Protein AF-A0A1G2HMK7-F1 (afdb_monomer_lite)

Structure (mmCIF, N/CA/C/O backbone):
data_AF-A0A1G2HMK7-F1
#
_entry.id   AF-A0A1G2HMK7-F1
#
loop_
_atom_site.group_PDB
_atom_site.id
_atom_site.type_symbol
_atom_site.label_atom_id
_atom_site.label_alt_id
_atom_site.label_comp_id
_atom_site.label_asym_id
_atom_site.label_entity_id
_atom_site.label_seq_id
_atom_site.pdbx_PDB_ins_code
_atom_site.Cartn_x
_atom_site.Cartn_y
_atom_site.Cartn_z
_atom_site.occupancy
_atom_site.B_iso_or_equiv
_atom_site.auth_seq_id
_atom_site.auth_comp_id
_atom_site.auth_asym_id
_atom_site.auth_atom_id
_atom_site.pdbx_PDB_model_num
ATOM 1 N N . MET A 1 1 ? 2.247 -5.125 24.959 1.00 50.03 1 MET A N 1
ATOM 2 C CA . MET A 1 1 ? 2.336 -4.312 23.725 1.00 50.03 1 MET A CA 1
ATOM 3 C C . MET A 1 1 ? 0.938 -3.887 23.324 1.00 50.03 1 MET A C 1
ATOM 5 O O . MET A 1 1 ? 0.077 -4.741 23.158 1.00 50.03 1 MET A O 1
ATOM 9 N N . ASN A 1 2 ? 0.681 -2.585 23.257 1.00 68.00 2 ASN A N 1
ATOM 10 C CA . ASN A 1 2 ? -0.649 -2.076 22.944 1.00 68.00 2 ASN A CA 1
ATOM 11 C C . ASN A 1 2 ? -0.881 -2.194 21.426 1.00 68.00 2 ASN A C 1
ATOM 13 O O . ASN A 1 2 ? -0.008 -1.793 20.656 1.00 68.00 2 ASN A O 1
ATOM 17 N N . LYS A 1 3 ? -2.023 -2.736 20.971 1.00 65.00 3 LYS A N 1
ATOM 18 C CA . LYS A 1 3 ? -2.271 -3.023 19.535 1.00 65.00 3 LYS A CA 1
ATOM 19 C C . LYS A 1 3 ? -2.040 -1.792 18.648 1.00 65.00 3 LYS A C 1
ATOM 21 O O . LYS A 1 3 ? -1.518 -1.903 17.550 1.00 65.00 3 LYS A O 1
ATOM 26 N N . LYS A 1 4 ? -2.373 -0.608 19.166 1.00 68.88 4 LYS A N 1
ATOM 27 C CA . LYS A 1 4 ? -2.195 0.680 18.482 1.00 68.88 4 LYS A CA 1
ATOM 28 C C . LYS A 1 4 ? -0.724 1.004 18.217 1.00 68.88 4 LYS A C 1
ATOM 30 O O . LYS A 1 4 ? -0.414 1.527 17.159 1.00 68.88 4 LYS A O 1
ATOM 35 N N . THR A 1 5 ? 0.167 0.659 19.145 1.00 74.44 5 THR A N 1
ATOM 36 C CA . THR A 1 5 ? 1.604 0.915 19.020 1.00 74.44 5 THR A CA 1
ATOM 37 C C . THR A 1 5 ? 2.211 0.054 17.918 1.00 74.44 5 THR A C 1
ATOM 39 O O . THR A 1 5 ? 2.937 0.587 17.098 1.00 74.44 5 THR A O 1
ATOM 42 N N . LEU A 1 6 ? 1.829 -1.226 17.815 1.00 68.38 6 LEU A N 1
ATOM 43 C CA . LEU A 1 6 ? 2.299 -2.121 16.747 1.00 68.38 6 LEU A CA 1
ATOM 44 C C . LEU A 1 6 ? 1.937 -1.595 15.344 1.00 68.38 6 LEU A C 1
ATOM 46 O O . LEU A 1 6 ? 2.790 -1.550 14.463 1.00 68.38 6 LEU A O 1
ATOM 50 N N . PHE A 1 7 ? 0.685 -1.166 15.148 1.00 67.12 7 PHE A N 1
ATOM 51 C CA . PHE A 1 7 ? 0.226 -0.616 13.865 1.00 67.12 7 PHE A CA 1
ATOM 52 C C . PHE A 1 7 ? 0.949 0.683 13.491 1.00 67.12 7 PHE A C 1
ATOM 54 O O . PHE A 1 7 ? 1.301 0.881 12.332 1.00 67.12 7 PHE A O 1
ATOM 61 N N . LEU A 1 8 ? 1.200 1.552 14.471 1.00 67.69 8 LEU A N 1
ATOM 62 C 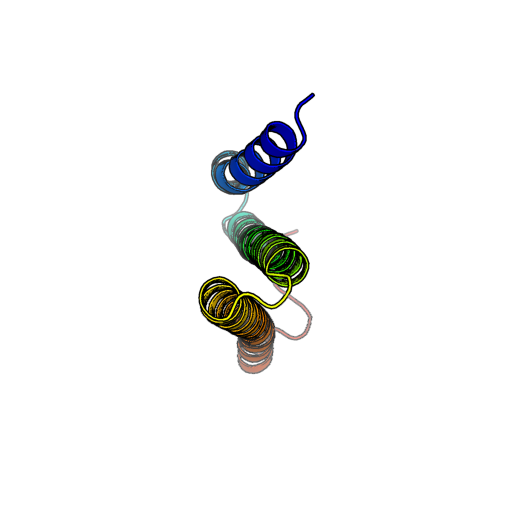CA . LEU A 1 8 ? 1.901 2.816 14.255 1.00 67.69 8 LEU A CA 1
ATOM 63 C C . LEU A 1 8 ? 3.381 2.583 13.920 1.00 67.69 8 LEU A C 1
ATOM 65 O O . LEU A 1 8 ? 3.911 3.239 13.029 1.00 67.69 8 LEU A O 1
ATOM 69 N N . THR A 1 9 ? 4.031 1.610 14.567 1.00 70.31 9 THR A N 1
ATOM 70 C CA . THR A 1 9 ? 5.418 1.235 14.255 1.00 70.31 9 THR A CA 1
ATOM 71 C C . THR A 1 9 ? 5.547 0.604 12.865 1.00 70.31 9 THR A C 1
ATOM 73 O O . THR A 1 9 ? 6.509 0.907 12.169 1.00 70.31 9 THR A O 1
ATOM 76 N N . LEU A 1 10 ? 4.577 -0.209 12.425 1.00 71.88 10 LEU A N 1
ATOM 77 C CA . LEU A 1 10 ? 4.540 -0.757 11.059 1.00 71.88 10 LEU A CA 1
ATOM 78 C C . LEU A 1 10 ? 4.373 0.338 9.998 1.00 71.88 10 LEU A C 1
ATOM 80 O O . LEU A 1 10 ? 5.112 0.355 9.023 1.00 71.88 10 LEU A O 1
ATOM 84 N N . PHE A 1 11 ? 3.460 1.286 10.212 1.00 73.88 11 PHE A N 1
ATOM 85 C CA . PHE A 1 11 ? 3.242 2.389 9.271 1.00 73.88 11 PHE A CA 1
ATOM 86 C C . PHE A 1 11 ? 4.450 3.325 9.166 1.00 73.88 11 PHE A C 1
ATOM 88 O O . PHE A 1 11 ? 4.831 3.756 8.080 1.00 73.88 11 PHE A O 1
ATOM 95 N N . ILE A 1 12 ? 5.079 3.617 10.307 1.00 70.81 12 ILE A N 1
ATOM 96 C CA . ILE A 1 12 ? 6.324 4.384 10.350 1.00 70.81 12 ILE A CA 1
ATOM 97 C C . ILE A 1 12 ? 7.441 3.612 9.635 1.00 70.81 12 ILE A C 1
ATOM 99 O O . ILE A 1 12 ? 8.179 4.216 8.866 1.00 70.81 12 ILE A O 1
ATOM 103 N N . ALA A 1 13 ? 7.548 2.292 9.821 1.00 70.00 13 ALA A N 1
ATOM 104 C CA . ALA A 1 13 ? 8.527 1.479 9.105 1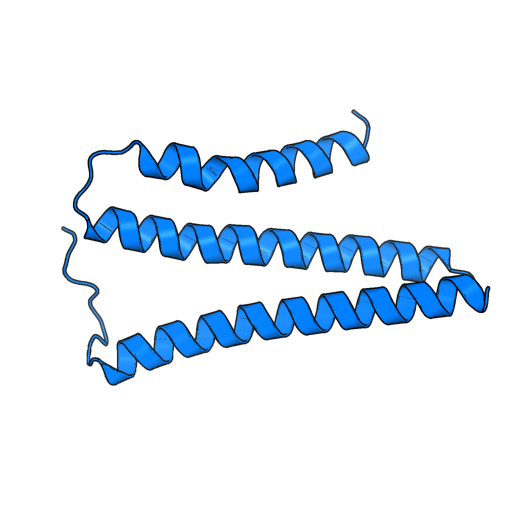.00 70.00 13 ALA A CA 1
ATOM 105 C C . ALA A 1 13 ? 8.325 1.550 7.580 1.00 70.00 13 ALA A C 1
ATOM 107 O O . ALA A 1 13 ? 9.287 1.857 6.879 1.00 70.00 13 ALA A O 1
ATOM 108 N N . ASP A 1 14 ? 7.093 1.377 7.083 1.00 71.06 14 ASP A N 1
ATOM 109 C CA . ASP A 1 14 ? 6.733 1.532 5.661 1.00 71.06 14 ASP A CA 1
ATOM 110 C C . ASP A 1 14 ? 7.180 2.889 5.083 1.00 71.06 14 ASP A C 1
ATOM 112 O O . ASP A 1 14 ? 7.709 2.958 3.974 1.00 71.06 14 ASP A O 1
ATOM 116 N N . LEU A 1 15 ? 7.037 3.970 5.856 1.00 72.25 15 LEU A N 1
ATOM 117 C CA . LEU A 1 15 ? 7.414 5.318 5.424 1.00 72.25 15 LEU A CA 1
ATOM 118 C C . LEU A 1 15 ? 8.938 5.545 5.383 1.00 72.25 15 LEU A C 1
ATOM 120 O O . LEU A 1 15 ? 9.414 6.377 4.611 1.00 72.25 15 LEU A O 1
ATOM 124 N N . ILE A 1 16 ? 9.712 4.811 6.191 1.00 67.88 16 ILE A N 1
ATOM 125 C CA . ILE A 1 16 ? 11.179 4.941 6.270 1.00 67.88 16 ILE A CA 1
ATOM 126 C C . ILE A 1 16 ? 11.892 3.988 5.286 1.00 67.88 16 ILE A C 1
ATOM 128 O O . ILE A 1 16 ? 13.012 4.275 4.855 1.00 67.88 16 ILE A O 1
ATOM 132 N N . LEU A 1 17 ? 11.247 2.892 4.858 1.00 68.12 17 LEU A N 1
ATOM 133 C CA . LEU A 1 17 ? 11.775 1.959 3.847 1.00 68.12 17 LEU A CA 1
ATOM 134 C C . LEU A 1 17 ? 12.320 2.617 2.555 1.00 68.12 17 LEU A C 1
ATOM 136 O O . LEU A 1 17 ? 13.397 2.213 2.103 1.00 68.12 17 LEU A O 1
ATOM 140 N N . PRO A 1 18 ? 11.677 3.635 1.947 1.00 62.88 18 PRO A N 1
ATOM 141 C CA . PRO A 1 18 ? 12.227 4.282 0.753 1.00 62.88 18 PRO A CA 1
ATOM 142 C C . PRO A 1 18 ? 13.511 5.071 1.018 1.00 62.88 18 PRO A C 1
ATOM 144 O O . PRO A 1 18 ? 14.371 5.168 0.138 1.00 62.88 18 PRO A O 1
ATOM 147 N N . ILE A 1 19 ? 13.688 5.574 2.239 1.00 64.88 19 ILE A N 1
ATOM 148 C CA . ILE A 1 19 ? 14.870 6.343 2.634 1.00 64.88 19 ILE A CA 1
ATOM 149 C C . ILE A 1 19 ? 16.095 5.417 2.706 1.00 64.88 19 ILE A C 1
ATOM 151 O O . ILE A 1 19 ? 17.166 5.776 2.225 1.00 64.88 19 ILE A O 1
ATOM 155 N N . VAL A 1 20 ? 15.935 4.190 3.221 1.00 60.59 20 VAL A N 1
ATOM 156 C CA . VAL A 1 20 ? 17.038 3.208 3.308 1.00 60.59 20 VAL A CA 1
ATOM 157 C C . VAL A 1 20 ? 17.345 2.520 1.975 1.00 60.59 20 VAL A C 1
ATOM 159 O O . VAL A 1 20 ? 18.490 2.147 1.728 1.00 60.59 20 VAL A O 1
ATOM 162 N N . ALA A 1 21 ? 16.359 2.379 1.084 1.00 59.47 21 ALA A N 1
ATOM 163 C CA . ALA A 1 21 ? 16.591 1.857 -0.263 1.00 59.47 21 ALA A CA 1
ATOM 164 C C . ALA A 1 21 ? 17.383 2.838 -1.143 1.00 59.47 21 ALA A C 1
ATOM 166 O O . ALA A 1 21 ? 18.156 2.407 -1.995 1.00 59.47 21 ALA A O 1
ATOM 167 N N . SER A 1 22 ? 17.243 4.142 -0.889 1.00 59.69 22 SER A N 1
ATOM 168 C CA . SER A 1 22 ? 17.950 5.209 -1.611 1.00 59.69 22 SER A CA 1
ATOM 169 C C . SER A 1 22 ? 19.441 5.322 -1.247 1.00 59.69 22 SER A C 1
ATOM 171 O O . SER A 1 22 ? 20.168 6.069 -1.892 1.00 59.69 22 SER A O 1
ATOM 173 N N . ALA A 1 23 ? 19.918 4.583 -0.236 1.00 56.72 23 ALA A N 1
ATOM 174 C CA . ALA A 1 23 ? 21.312 4.615 0.216 1.00 56.72 23 ALA A CA 1
ATOM 175 C C . ALA A 1 23 ? 22.218 3.561 -0.455 1.00 56.72 23 ALA A C 1
ATOM 177 O O . ALA A 1 23 ? 23.426 3.544 -0.214 1.00 56.72 23 ALA A O 1
ATOM 178 N N . LYS A 1 24 ? 21.666 2.666 -1.287 1.00 56.44 24 LYS A N 1
ATOM 179 C CA . LYS A 1 24 ? 22.465 1.684 -2.029 1.00 56.44 24 LYS A CA 1
ATOM 180 C C . LYS A 1 24 ? 22.943 2.289 -3.346 1.00 56.44 24 LYS A C 1
ATOM 182 O O . LYS A 1 24 ? 22.131 2.607 -4.207 1.00 56.44 24 LYS A O 1
ATOM 187 N N . GLY A 1 25 ? 24.261 2.418 -3.501 1.00 56.69 25 GLY A N 1
ATOM 188 C CA . GLY A 1 25 ? 24.923 2.793 -4.755 1.00 56.69 25 GLY A CA 1
ATOM 189 C C . GLY A 1 25 ? 24.793 1.703 -5.821 1.00 56.69 25 GLY A C 1
ATOM 190 O O . GLY A 1 25 ? 25.776 1.063 -6.175 1.00 56.69 25 GLY A O 1
ATOM 191 N N . GLU A 1 26 ? 23.573 1.460 -6.292 1.00 58.75 26 GLU A N 1
ATOM 192 C CA . GLU A 1 26 ? 23.265 0.556 -7.398 1.00 58.75 26 GLU A CA 1
ATOM 193 C C . GLU A 1 26 ? 22.925 1.358 -8.662 1.00 58.75 26 GLU A C 1
ATOM 195 O O . GLU A 1 26 ? 22.534 2.526 -8.600 1.00 58.75 26 GLU A O 1
ATOM 200 N N . SER A 1 27 ? 23.084 0.719 -9.824 1.00 60.69 2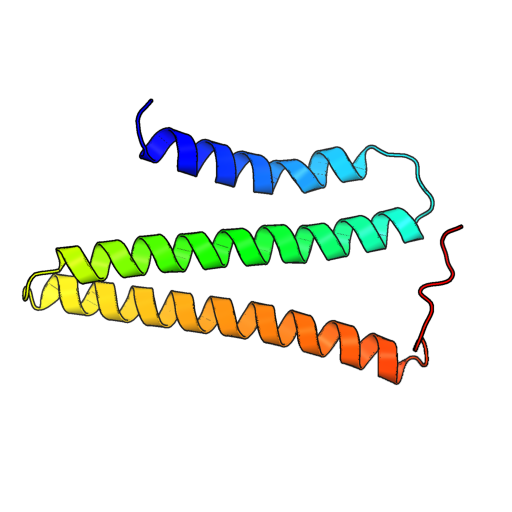7 SER A N 1
ATOM 201 C CA . SER A 1 27 ? 22.690 1.238 -11.136 1.00 60.69 27 SER A CA 1
ATOM 202 C C . SER A 1 27 ? 21.300 1.886 -11.067 1.00 60.69 27 SER A C 1
ATOM 204 O O . SER A 1 27 ? 20.389 1.315 -10.463 1.00 60.69 27 SER A O 1
ATOM 206 N N . PHE A 1 28 ? 21.111 3.037 -11.730 1.00 59.38 28 PHE A N 1
ATOM 207 C CA . PHE A 1 28 ? 19.865 3.836 -11.751 1.00 59.38 28 PHE A CA 1
ATOM 208 C C . PHE A 1 28 ? 18.589 2.993 -11.952 1.00 59.38 28 PHE A C 1
ATOM 210 O O . PHE A 1 28 ? 17.508 3.291 -11.455 1.00 59.38 28 PHE A O 1
ATOM 217 N N . CYS A 1 29 ? 18.734 1.871 -12.638 1.00 62.53 29 CYS A N 1
ATOM 218 C CA . CYS A 1 29 ? 17.671 0.953 -12.993 1.00 62.53 29 CYS A CA 1
ATOM 219 C C . CYS A 1 29 ? 17.232 0.038 -11.841 1.00 62.53 29 CYS A C 1
ATOM 221 O O . CYS A 1 29 ? 16.035 -0.231 -11.704 1.00 62.53 29 CYS A O 1
ATOM 223 N N . VAL A 1 30 ? 18.153 -0.398 -10.970 1.00 69.69 30 VAL A N 1
ATOM 224 C CA . VAL A 1 30 ? 17.766 -1.119 -9.746 1.00 69.69 30 VAL A CA 1
ATOM 225 C C . VAL A 1 30 ? 17.106 -0.147 -8.776 1.00 69.69 30 VAL A C 1
ATOM 227 O O . VAL A 1 30 ? 16.095 -0.495 -8.163 1.00 69.69 30 VAL A O 1
ATOM 230 N N . ALA A 1 31 ? 17.591 1.098 -8.723 1.00 67.00 31 ALA A N 1
ATOM 231 C CA . ALA A 1 31 ? 16.959 2.158 -7.946 1.00 67.00 31 ALA A CA 1
ATOM 232 C C . ALA A 1 31 ? 15.500 2.388 -8.383 1.00 67.00 31 ALA A C 1
ATOM 234 O O . ALA A 1 31 ? 14.615 2.420 -7.530 1.00 67.00 31 ALA A O 1
ATOM 235 N N . ILE A 1 32 ? 15.210 2.427 -9.692 1.00 70.44 32 ILE A N 1
ATOM 236 C CA . ILE A 1 32 ? 13.831 2.559 -10.200 1.00 70.44 32 ILE A CA 1
ATOM 237 C C . ILE A 1 32 ? 12.971 1.332 -9.867 1.00 70.44 32 ILE A C 1
ATOM 239 O O . ILE A 1 32 ? 11.835 1.498 -9.420 1.00 70.44 32 ILE A O 1
ATOM 243 N N . LYS A 1 33 ? 13.474 0.098 -10.034 1.00 71.69 33 LYS A N 1
ATOM 244 C CA . LYS A 1 33 ? 12.697 -1.108 -9.676 1.00 71.69 33 LYS A CA 1
ATOM 245 C C . LYS A 1 33 ? 12.375 -1.163 -8.186 1.00 71.69 33 LYS A C 1
ATOM 247 O O . LYS A 1 33 ? 11.256 -1.508 -7.807 1.00 71.69 33 LYS A O 1
ATOM 252 N N . ARG A 1 34 ? 13.346 -0.810 -7.341 1.00 70.06 34 ARG A N 1
ATOM 253 C CA . ARG A 1 34 ? 13.154 -0.720 -5.891 1.00 70.06 34 ARG A CA 1
ATOM 254 C C . ARG A 1 34 ? 12.147 0.366 -5.555 1.00 70.06 34 ARG A C 1
ATOM 256 O O . ARG A 1 34 ? 11.214 0.087 -4.814 1.00 70.06 34 ARG A O 1
ATOM 263 N N . LEU A 1 35 ? 12.278 1.548 -6.149 1.00 73.25 35 LEU A N 1
ATOM 264 C CA . LEU A 1 35 ? 11.346 2.653 -5.948 1.00 73.25 35 LEU A CA 1
ATOM 265 C C . LEU A 1 35 ? 9.918 2.267 -6.347 1.00 73.25 35 LEU A C 1
ATOM 267 O O . LEU A 1 35 ? 9.002 2.453 -5.556 1.00 73.25 35 LEU A O 1
ATOM 271 N N . SER A 1 36 ? 9.738 1.652 -7.518 1.00 73.25 36 SER A N 1
ATOM 272 C CA . SER A 1 36 ? 8.432 1.180 -7.984 1.00 73.25 36 SER A CA 1
ATOM 273 C C . SER A 1 36 ? 7.834 0.139 -7.032 1.00 73.25 36 SER A C 1
ATOM 275 O O . SER A 1 36 ? 6.699 0.293 -6.581 1.00 73.25 36 SER A O 1
ATOM 277 N N . SER A 1 37 ? 8.614 -0.874 -6.635 1.00 72.88 37 SER A N 1
ATOM 278 C CA . SER A 1 37 ? 8.163 -1.890 -5.677 1.00 72.88 37 SER A CA 1
ATOM 279 C C . SER A 1 37 ? 7.784 -1.286 -4.323 1.00 72.88 37 SER A C 1
ATOM 281 O O . SER A 1 37 ? 6.821 -1.737 -3.708 1.00 72.88 37 SER A O 1
ATOM 283 N N . LEU A 1 38 ? 8.521 -0.278 -3.858 1.00 72.25 38 LEU A N 1
ATOM 284 C CA . LEU A 1 38 ? 8.246 0.412 -2.601 1.00 72.25 38 LEU A CA 1
ATOM 285 C C . LEU A 1 38 ? 6.988 1.271 -2.697 1.00 72.25 38 LEU A C 1
ATOM 287 O O . LEU A 1 38 ? 6.179 1.246 -1.778 1.00 72.25 38 LEU A O 1
ATOM 291 N N . SER A 1 39 ? 6.766 1.969 -3.812 1.00 74.62 39 SER A N 1
ATOM 292 C CA . SER A 1 39 ? 5.528 2.723 -4.031 1.00 74.62 39 SER A CA 1
ATOM 293 C C . SER A 1 39 ? 4.290 1.825 -3.966 1.00 74.62 39 SER A C 1
ATOM 295 O O . SER A 1 39 ? 3.304 2.202 -3.334 1.00 74.62 39 SER A O 1
ATOM 297 N N . TYR A 1 40 ? 4.348 0.618 -4.539 1.00 73.88 40 TYR A N 1
ATOM 298 C CA . TYR A 1 40 ? 3.260 -0.360 -4.406 1.00 73.88 40 TYR A CA 1
ATOM 299 C C . TYR A 1 40 ? 3.119 -0.904 -2.989 1.00 73.88 40 TYR A C 1
ATOM 301 O O . TYR A 1 40 ? 1.998 -1.109 -2.528 1.00 73.88 40 TYR A O 1
ATOM 309 N N . GLN A 1 41 ? 4.230 -1.131 -2.292 1.00 73.75 41 GLN A N 1
ATOM 310 C CA . GLN A 1 41 ? 4.210 -1.660 -0.932 1.00 73.75 41 GLN A CA 1
ATOM 311 C C . GLN A 1 41 ? 3.602 -0.647 0.052 1.00 73.75 41 GLN A C 1
ATOM 313 O O . GLN A 1 41 ? 2.678 -0.997 0.784 1.00 73.75 41 GLN A O 1
ATOM 318 N N . ILE A 1 42 ? 4.016 0.620 -0.039 1.00 75.56 42 ILE A N 1
ATOM 319 C CA . ILE A 1 42 ? 3.486 1.737 0.756 1.00 75.56 42 ILE A CA 1
ATOM 320 C C . ILE A 1 42 ? 2.022 2.015 0.386 1.00 75.56 42 ILE A C 1
ATOM 322 O O . ILE A 1 42 ? 1.168 2.191 1.254 1.00 75.56 42 ILE A O 1
ATOM 326 N N . GLY A 1 43 ? 1.694 2.025 -0.911 1.00 77.38 43 GLY A N 1
ATOM 327 C CA . GLY A 1 43 ? 0.313 2.188 -1.369 1.00 77.38 43 GLY A CA 1
ATOM 328 C C . GLY A 1 43 ? -0.598 1.065 -0.864 1.00 77.38 43 GLY A C 1
ATOM 329 O O . GLY A 1 43 ? -1.695 1.324 -0.369 1.00 77.38 43 GLY A O 1
ATOM 330 N N . GLY A 1 44 ? -0.125 -0.181 -0.922 1.00 78.81 44 GLY A N 1
ATOM 331 C CA . GLY A 1 44 ? -0.842 -1.351 -0.423 1.00 78.81 44 GLY A CA 1
ATOM 332 C C . GLY A 1 44 ? -1.036 -1.330 1.095 1.00 78.81 44 GLY A C 1
ATOM 333 O O . GLY A 1 44 ? -2.144 -1.592 1.570 1.00 78.81 44 GLY A O 1
ATOM 334 N N . SER A 1 45 ? -0.007 -0.968 1.865 1.00 75.44 45 SER A N 1
ATOM 335 C CA . SER A 1 45 ? -0.085 -0.913 3.330 1.00 75.44 45 SER A CA 1
ATOM 336 C C . SER A 1 45 ? -1.062 0.166 3.814 1.00 75.44 45 SER A C 1
ATOM 338 O O . SER A 1 45 ? -1.895 -0.107 4.684 1.00 75.44 45 SER A O 1
ATOM 340 N N . VAL A 1 46 ? -1.069 1.348 3.185 1.00 80.19 46 VAL A N 1
ATOM 341 C CA . VAL A 1 46 ? -2.053 2.418 3.448 1.00 80.19 46 VAL A CA 1
ATOM 342 C C . VAL A 1 46 ? -3.484 1.941 3.181 1.00 80.19 46 VAL A C 1
ATOM 344 O O . VAL A 1 46 ? -4.376 2.182 4.001 1.00 80.19 46 VAL A O 1
ATOM 347 N N . VAL A 1 47 ? -3.718 1.240 2.067 1.00 81.56 47 VAL A N 1
ATOM 348 C CA . VAL A 1 47 ? -5.048 0.715 1.715 1.00 81.56 47 VAL A CA 1
ATOM 349 C C . VAL A 1 47 ? -5.538 -0.290 2.756 1.00 81.56 47 VAL A C 1
ATOM 351 O O . VAL A 1 47 ? -6.677 -0.185 3.218 1.00 81.56 47 VAL A O 1
ATOM 354 N N . VAL A 1 48 ? -4.680 -1.219 3.185 1.00 82.44 48 VAL A N 1
ATOM 355 C CA . VAL A 1 48 ? -5.017 -2.201 4.229 1.00 82.44 48 VAL A CA 1
ATOM 356 C C . VAL A 1 48 ? -5.392 -1.501 5.538 1.00 82.44 48 VAL A C 1
ATOM 358 O O . VAL A 1 48 ? -6.389 -1.857 6.168 1.00 82.44 48 VAL A O 1
ATOM 361 N N . ILE A 1 49 ? -4.654 -0.462 5.934 1.00 79.94 49 ILE A N 1
ATOM 362 C CA . ILE A 1 49 ? -4.949 0.307 7.152 1.00 79.94 49 ILE A CA 1
ATOM 363 C C . ILE A 1 49 ? -6.285 1.047 7.029 1.00 79.94 49 ILE A C 1
ATOM 365 O O . ILE A 1 49 ? -7.089 1.015 7.965 1.00 79.94 49 ILE A O 1
ATOM 369 N N . GLY A 1 50 ? -6.554 1.662 5.874 1.00 80.81 50 GLY A N 1
ATOM 370 C CA . GLY A 1 50 ? -7.836 2.305 5.582 1.00 80.81 50 GLY A CA 1
ATOM 371 C C . GLY A 1 50 ? -9.010 1.335 5.722 1.00 80.81 50 GLY A C 1
ATOM 372 O O . GLY A 1 50 ? -10.003 1.661 6.375 1.00 80.81 50 GLY A O 1
ATOM 373 N N . TRP A 1 51 ? -8.863 0.112 5.209 1.00 82.75 51 TRP A N 1
ATOM 374 C CA . TRP A 1 51 ? -9.852 -0.959 5.353 1.00 82.75 51 TRP A CA 1
ATOM 375 C C . TRP A 1 51 ? -10.055 -1.401 6.804 1.00 82.75 51 TRP A C 1
ATOM 377 O O . TRP A 1 51 ? -11.196 -1.552 7.243 1.00 82.75 51 TRP A O 1
ATOM 387 N N . VAL A 1 52 ? -8.978 -1.564 7.576 1.00 84.06 52 VAL A N 1
ATOM 388 C CA . VAL A 1 52 ? -9.068 -1.952 8.993 1.00 84.06 52 VAL A CA 1
ATOM 389 C C . VAL A 1 52 ? -9.775 -0.871 9.815 1.00 84.06 52 VAL A C 1
ATOM 391 O O . VAL A 1 52 ? -10.647 -1.188 10.626 1.00 84.06 52 VAL A O 1
ATOM 394 N N . ILE A 1 53 ? -9.445 0.406 9.602 1.00 79.06 53 ILE A N 1
ATOM 395 C CA . ILE A 1 53 ? -10.078 1.521 10.321 1.00 79.06 53 ILE A CA 1
ATOM 396 C C . ILE A 1 53 ? -11.549 1.650 9.920 1.00 79.06 53 ILE A C 1
ATOM 398 O O . ILE A 1 53 ? -12.406 1.756 10.798 1.00 79.06 53 ILE A O 1
ATOM 402 N N . ALA A 1 54 ? -11.854 1.596 8.621 1.00 80.88 54 ALA A N 1
ATOM 403 C CA . ALA A 1 54 ? -13.224 1.660 8.125 1.00 80.88 54 ALA A CA 1
ATOM 404 C C . ALA A 1 54 ? -14.074 0.488 8.647 1.00 80.88 54 ALA A C 1
ATOM 406 O O . ALA A 1 54 ? -15.201 0.703 9.092 1.00 80.88 54 ALA A O 1
ATOM 407 N N . GLY A 1 55 ? -13.515 -0.726 8.677 1.00 79.06 55 GLY A N 1
ATOM 408 C CA . GLY A 1 55 ? -14.176 -1.919 9.204 1.00 79.06 55 GLY A CA 1
ATOM 409 C C . GLY A 1 55 ? -14.455 -1.834 10.706 1.00 79.06 55 GLY A C 1
ATOM 410 O O . GLY A 1 55 ? -15.581 -2.078 11.136 1.00 79.06 55 GLY A O 1
ATOM 411 N N . ILE A 1 56 ? -13.472 -1.418 11.514 1.00 80.38 56 ILE A N 1
ATOM 412 C CA . ILE A 1 56 ? -13.675 -1.225 12.961 1.00 80.38 56 ILE A CA 1
ATOM 413 C C . ILE A 1 56 ? -14.709 -0.122 13.214 1.00 80.38 56 ILE A C 1
ATOM 415 O O . ILE A 1 56 ? -15.586 -0.287 14.060 1.00 80.38 56 ILE A O 1
ATOM 419 N N . LEU A 1 57 ? -14.639 0.989 12.477 1.00 77.94 57 LEU A N 1
ATOM 420 C CA . LEU A 1 57 ? -15.573 2.103 12.628 1.00 77.94 57 LEU A CA 1
ATOM 421 C C . LEU A 1 57 ? -17.003 1.700 12.246 1.00 77.94 57 LEU A C 1
ATOM 423 O O . LEU A 1 57 ? -17.952 2.114 12.909 1.00 77.94 57 LEU A O 1
ATOM 427 N N . TRP A 1 58 ? -17.159 0.861 11.223 1.00 73.94 58 TRP A N 1
ATOM 428 C CA . TRP A 1 58 ? -18.453 0.319 10.820 1.00 73.94 58 TRP A CA 1
ATOM 429 C C . TRP A 1 58 ? -19.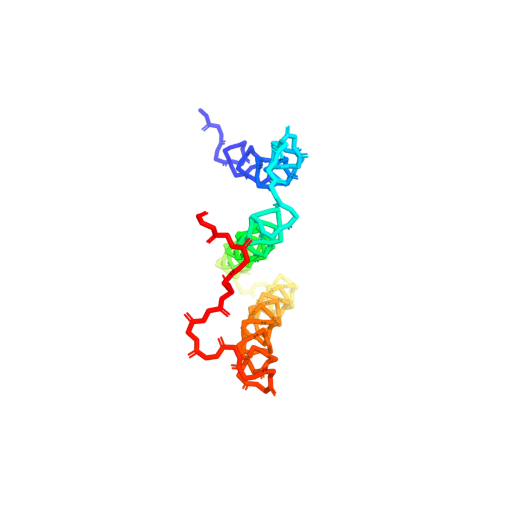037 -0.625 11.877 1.00 73.94 58 TRP A C 1
ATOM 431 O O . TRP A 1 58 ? -20.187 -0.448 12.273 1.00 73.94 58 TRP A O 1
ATOM 441 N N . LEU A 1 59 ? -18.227 -1.542 12.417 1.00 78.94 59 LEU A N 1
ATOM 442 C CA . LEU A 1 59 ? -18.652 -2.477 13.467 1.00 78.94 59 LEU A CA 1
ATOM 443 C C . LEU A 1 59 ? -19.013 -1.771 14.786 1.00 78.94 59 LEU A C 1
ATOM 445 O O . LEU A 1 59 ? -19.949 -2.179 15.468 1.00 78.94 59 LEU A O 1
ATOM 449 N N . VAL A 1 60 ? -18.307 -0.693 15.139 1.00 78.88 60 VAL A N 1
ATOM 450 C CA . VAL A 1 60 ? -18.552 0.079 16.373 1.00 78.88 60 VAL A CA 1
ATOM 451 C C . VAL A 1 60 ? -19.720 1.065 16.230 1.00 78.88 60 VAL A C 1
ATOM 453 O O . VAL A 1 60 ? -20.276 1.505 17.233 1.00 78.88 60 VAL A O 1
ATOM 456 N N . SER A 1 61 ? -20.143 1.405 15.007 1.00 68.69 61 SER A N 1
ATOM 457 C CA . SER A 1 61 ? -21.197 2.409 14.788 1.00 68.69 61 SER A CA 1
ATOM 458 C C . SER A 1 61 ? -22.578 1.998 15.314 1.00 68.69 61 SER A C 1
ATOM 460 O O . SER A 1 61 ? -23.398 2.887 15.557 1.00 68.69 61 SER A O 1
ATOM 462 N N . GLY A 1 62 ? -22.826 0.699 15.536 1.00 63.62 62 GLY A N 1
ATOM 463 C CA . GLY A 1 62 ? -23.870 0.181 16.436 1.00 63.62 62 GLY A CA 1
ATOM 464 C C . GLY A 1 62 ? -25.297 0.717 16.243 1.00 63.62 62 GLY A C 1
ATOM 465 O O . GLY A 1 62 ? -26.069 0.714 17.194 1.00 63.62 62 GLY A O 1
ATOM 466 N N . GLY A 1 63 ? -25.651 1.226 15.058 1.00 61.44 63 GLY A N 1
ATOM 467 C CA . GLY A 1 63 ? -26.971 1.810 14.781 1.00 61.44 63 GLY A CA 1
ATOM 468 C C . GLY A 1 63 ? -27.132 3.297 15.127 1.00 61.44 63 GLY A C 1
ATOM 469 O O . GLY A 1 63 ? -28.200 3.855 14.888 1.00 61.44 63 GLY A O 1
ATOM 470 N N . SER A 1 64 ? -26.094 3.983 15.621 1.00 69.81 64 SER A N 1
ATOM 471 C CA . SER A 1 64 ? -26.148 5.443 15.783 1.00 69.81 64 SER A CA 1
ATOM 472 C C . SER A 1 64 ? -26.022 6.136 14.410 1.00 69.81 64 SER A C 1
ATOM 474 O O . SER A 1 64 ? -25.057 5.882 13.674 1.00 69.81 64 SER A O 1
ATOM 476 N N . PRO A 1 65 ? -26.975 7.002 14.012 1.00 68.19 65 PRO A N 1
ATOM 477 C CA . PRO A 1 65 ? -27.009 7.582 12.665 1.00 68.19 65 PRO A CA 1
ATOM 478 C C . PRO A 1 65 ? -25.783 8.457 12.368 1.00 68.19 65 PRO A C 1
ATOM 480 O O . PRO A 1 65 ? -25.267 8.451 11.250 1.00 68.19 65 PRO A O 1
ATOM 483 N N . GLU A 1 66 ? -25.251 9.134 13.386 1.00 73.69 66 GLU A N 1
ATOM 484 C CA . GLU A 1 66 ? -24.081 10.003 13.261 1.00 73.69 66 GLU A CA 1
ATOM 485 C C . GLU A 1 66 ? -22.793 9.214 12.966 1.00 73.69 66 GLU A C 1
ATOM 487 O O . GLU A 1 66 ? -22.065 9.528 12.022 1.00 73.69 66 GLU A O 1
ATOM 492 N N . LYS A 1 67 ? -22.529 8.127 13.706 1.00 68.69 67 LYS A N 1
ATOM 493 C CA . LYS A 1 67 ? -21.333 7.293 13.485 1.00 68.69 67 LYS A CA 1
ATOM 494 C C . LYS A 1 67 ? -21.450 6.463 12.211 1.00 68.69 67 LYS A C 1
ATOM 496 O O . LYS A 1 67 ? -20.465 6.313 11.494 1.00 68.69 67 LYS A O 1
ATOM 501 N N . THR A 1 68 ? -22.664 6.038 11.860 1.00 71.19 68 THR A N 1
ATOM 502 C CA . THR A 1 68 ? -22.943 5.323 10.605 1.00 71.19 68 THR A CA 1
ATOM 503 C C . THR A 1 68 ? -22.638 6.187 9.375 1.00 71.19 68 THR A C 1
ATOM 505 O O . THR A 1 68 ? -22.091 5.688 8.388 1.00 71.19 68 THR A O 1
ATOM 508 N N . GLY A 1 69 ? -22.928 7.492 9.433 1.00 74.75 69 GLY A N 1
ATOM 509 C CA . GLY A 1 69 ? -22.567 8.436 8.371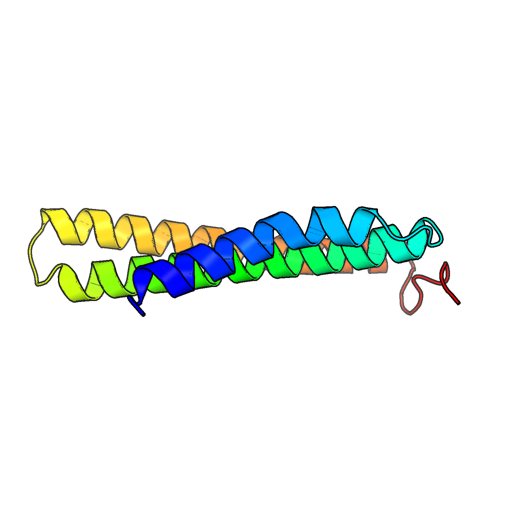 1.00 74.75 69 GLY A CA 1
ATOM 510 C C . GLY A 1 69 ? -21.052 8.564 8.178 1.00 74.75 69 GLY A C 1
ATOM 511 O O . GLY A 1 69 ? -20.564 8.552 7.046 1.00 74.75 69 GLY A O 1
ATOM 512 N N . ILE A 1 70 ? -20.294 8.622 9.276 1.00 75.31 70 ILE A N 1
ATOM 513 C CA . ILE A 1 70 ? -18.825 8.689 9.240 1.00 75.31 70 ILE A CA 1
ATOM 514 C C . ILE A 1 70 ? -18.234 7.351 8.762 1.00 75.31 70 ILE A C 1
ATOM 516 O O . ILE A 1 70 ? -17.344 7.348 7.913 1.00 75.31 70 ILE A O 1
ATOM 520 N N . ALA A 1 71 ? -18.766 6.216 9.220 1.00 73.44 71 ALA A N 1
ATOM 521 C CA . ALA A 1 71 ? -18.336 4.887 8.786 1.00 73.44 71 ALA A CA 1
ATOM 522 C C . ALA A 1 71 ? -18.539 4.668 7.281 1.00 73.44 71 ALA A C 1
ATOM 524 O O . ALA A 1 71 ? -17.636 4.177 6.606 1.00 73.44 71 ALA A O 1
ATOM 525 N N . LYS A 1 72 ? -19.681 5.096 6.721 1.00 75.50 72 LYS A N 1
ATOM 526 C CA . LYS A 1 72 ? -19.910 5.039 5.268 1.00 75.50 72 LYS A CA 1
ATOM 527 C C . LYS A 1 72 ? -18.883 5.866 4.500 1.00 75.50 72 LYS A C 1
ATOM 529 O O . LYS A 1 72 ? -18.334 5.375 3.520 1.00 75.50 72 LYS A O 1
ATOM 534 N N . LYS A 1 73 ? -18.592 7.092 4.948 1.00 77.94 73 LYS A N 1
ATOM 535 C CA . LYS A 1 73 ? -17.562 7.937 4.320 1.00 77.94 73 LYS A CA 1
ATOM 536 C C . LYS A 1 73 ? -16.177 7.286 4.385 1.00 77.94 73 LYS A C 1
ATOM 538 O O . LYS A 1 73 ? -15.455 7.319 3.395 1.00 77.94 73 LYS A O 1
ATOM 543 N N . ALA A 1 74 ? -15.835 6.653 5.507 1.00 78.31 74 ALA A N 1
ATOM 544 C CA . ALA A 1 74 ? -14.570 5.938 5.668 1.00 78.31 74 ALA A CA 1
ATOM 545 C C . ALA A 1 74 ? -14.463 4.712 4.741 1.00 78.31 74 ALA A C 1
ATOM 547 O O . ALA A 1 74 ? -13.414 4.504 4.136 1.00 78.31 74 ALA A O 1
ATOM 548 N N . ILE A 1 75 ? -15.545 3.941 4.569 1.00 82.00 75 ILE A N 1
ATOM 549 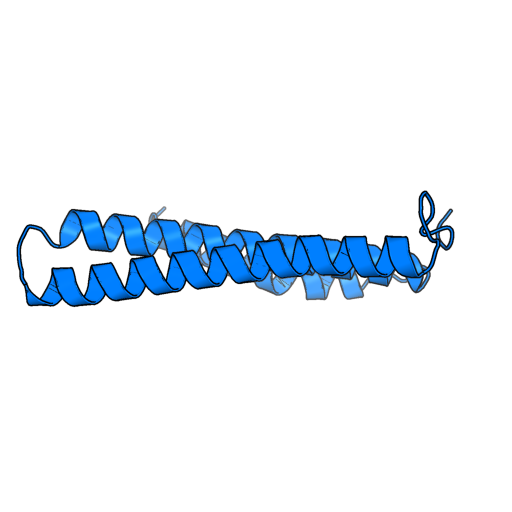C CA . ILE A 1 75 ? -15.582 2.822 3.612 1.00 82.00 75 ILE A CA 1
ATOM 550 C C . ILE A 1 75 ? -15.420 3.333 2.178 1.00 82.00 75 ILE A C 1
ATOM 552 O O . ILE A 1 75 ? -14.589 2.809 1.443 1.00 82.00 75 ILE A O 1
ATOM 556 N N . TRP A 1 76 ? -16.147 4.381 1.781 1.00 81.12 76 TRP A N 1
ATOM 557 C CA . TRP A 1 76 ? -15.999 4.962 0.442 1.00 81.12 76 TRP A CA 1
ATOM 558 C C . TRP A 1 76 ? -14.581 5.484 0.187 1.00 81.12 76 TRP A C 1
ATOM 560 O O . TRP A 1 76 ? -14.035 5.250 -0.888 1.00 81.12 76 TRP A O 1
ATOM 570 N N . ALA A 1 77 ? -13.949 6.112 1.181 1.00 78.94 77 ALA A N 1
ATOM 571 C CA . ALA A 1 77 ? -12.554 6.536 1.082 1.00 78.94 77 ALA A CA 1
ATOM 572 C C . ALA A 1 77 ? -11.591 5.344 0.908 1.00 78.94 77 ALA A C 1
ATOM 574 O O . ALA A 1 77 ? -10.692 5.405 0.070 1.00 78.94 77 ALA A O 1
ATOM 575 N N . ALA A 1 78 ? -11.802 4.242 1.638 1.00 80.94 78 ALA A N 1
ATOM 576 C CA . ALA A 1 78 ? -10.999 3.025 1.497 1.00 80.94 78 ALA A CA 1
ATOM 577 C C . ALA A 1 78 ? -11.180 2.358 0.119 1.00 80.94 78 ALA A C 1
ATOM 579 O O . ALA A 1 78 ? -10.204 1.915 -0.491 1.00 80.94 78 ALA A O 1
ATOM 580 N N . VAL A 1 79 ? -12.408 2.341 -0.410 1.00 86.38 79 VAL A N 1
ATOM 581 C CA . VAL A 1 79 ? -12.711 1.830 -1.758 1.00 86.38 79 VAL A CA 1
ATOM 582 C C . VAL A 1 79 ? -12.006 2.668 -2.823 1.00 86.38 79 VAL A C 1
ATOM 584 O O . VAL A 1 79 ? -11.311 2.108 -3.668 1.00 86.38 79 VAL A O 1
ATOM 587 N N . ILE A 1 80 ? -12.112 3.998 -2.755 1.00 85.44 80 ILE A N 1
ATOM 588 C CA . ILE A 1 80 ? -11.448 4.905 -3.704 1.00 85.44 80 ILE A CA 1
ATOM 589 C C . ILE A 1 80 ? -9.925 4.727 -3.651 1.00 85.44 80 ILE A C 1
ATOM 591 O O . ILE A 1 80 ? -9.288 4.621 -4.698 1.00 85.44 80 ILE A O 1
ATOM 595 N N . GLY A 1 81 ? -9.342 4.621 -2.452 1.00 79.56 81 GLY A N 1
ATOM 596 C CA . GLY A 1 81 ? -7.911 4.349 -2.289 1.00 79.56 81 GLY A CA 1
ATOM 597 C C . GLY A 1 81 ? -7.484 3.014 -2.907 1.00 79.56 81 GLY A C 1
ATOM 598 O O . GLY A 1 81 ? -6.457 2.944 -3.577 1.00 79.56 81 GLY A O 1
ATOM 599 N N . THR A 1 82 ? -8.301 1.969 -2.755 1.00 83.38 82 THR A N 1
ATOM 600 C CA . THR A 1 82 ? -8.039 0.652 -3.361 1.00 83.38 82 THR A CA 1
ATOM 601 C C . THR A 1 82 ? -8.068 0.733 -4.888 1.00 83.38 82 THR A C 1
ATOM 603 O O . THR A 1 82 ? -7.155 0.251 -5.556 1.00 83.38 82 THR A O 1
ATOM 606 N N . VAL A 1 83 ? -9.089 1.387 -5.448 1.00 87.19 83 VAL A N 1
ATOM 607 C CA . VAL A 1 83 ? -9.241 1.568 -6.900 1.00 87.19 83 VAL A CA 1
ATOM 608 C C . VAL A 1 83 ? -8.060 2.349 -7.482 1.00 87.19 83 VAL A C 1
ATOM 610 O O . VAL A 1 83 ? -7.536 1.967 -8.525 1.00 87.19 83 VAL A O 1
ATOM 613 N N . LEU A 1 84 ? -7.588 3.387 -6.788 1.00 84.56 84 LEU A N 1
ATOM 614 C CA . LEU A 1 84 ? -6.434 4.179 -7.215 1.00 84.56 84 LEU A CA 1
ATOM 615 C C . LEU A 1 84 ? -5.161 3.324 -7.344 1.00 84.56 84 LEU A C 1
ATOM 617 O O . LEU A 1 84 ? -4.456 3.418 -8.347 1.00 84.56 84 LEU A O 1
ATOM 621 N N . VAL A 1 85 ? -4.887 2.461 -6.361 1.00 81.94 85 VAL A N 1
ATOM 622 C CA . VAL A 1 85 ? -3.712 1.570 -6.380 1.00 81.94 85 VAL A CA 1
ATOM 623 C C . VAL A 1 85 ? -3.813 0.539 -7.509 1.00 81.94 85 VAL A C 1
ATOM 625 O O . VAL A 1 85 ? -2.820 0.263 -8.183 1.00 81.94 85 VAL A O 1
ATOM 628 N N . VAL A 1 86 ? -5.011 0.010 -7.771 1.00 83.94 86 VAL A N 1
ATOM 629 C CA . VAL A 1 86 ? -5.243 -0.924 -8.885 1.00 83.94 86 VAL A CA 1
ATOM 630 C C . VAL A 1 86 ? -5.019 -0.241 -10.238 1.00 83.94 86 VAL A C 1
ATOM 632 O O . VAL A 1 86 ? -4.337 -0.801 -11.096 1.00 83.94 86 VAL A O 1
ATOM 635 N N . ILE A 1 87 ? -5.526 0.983 -10.424 1.00 83.19 87 ILE A N 1
ATOM 636 C CA . ILE A 1 87 ? -5.310 1.763 -11.654 1.00 83.19 87 ILE A CA 1
ATOM 637 C C . ILE A 1 87 ? -3.823 2.082 -11.841 1.00 83.19 87 ILE A C 1
ATOM 639 O O . ILE A 1 87 ? -3.317 1.972 -12.958 1.00 83.19 87 ILE A O 1
ATOM 643 N N . ALA A 1 88 ? -3.098 2.407 -10.767 1.00 77.00 88 ALA A N 1
ATOM 644 C CA . ALA A 1 88 ? -1.649 2.591 -10.828 1.00 77.00 88 ALA A CA 1
ATOM 645 C C . ALA A 1 88 ? -0.944 1.318 -11.340 1.00 77.00 88 ALA A C 1
ATOM 647 O O . ALA A 1 88 ? -0.142 1.403 -12.274 1.00 77.00 88 ALA A O 1
ATOM 648 N N . GLY A 1 89 ? -1.344 0.148 -10.823 1.00 77.75 89 GLY A N 1
ATOM 649 C CA . GLY A 1 89 ? -0.908 -1.180 -11.282 1.00 77.75 89 GLY A CA 1
ATOM 650 C C . GLY A 1 89 ? -1.074 -1.377 -12.782 1.00 77.75 89 GLY A C 1
ATOM 651 O O . GLY A 1 89 ? -0.118 -1.644 -13.510 1.00 77.75 89 GLY A O 1
ATOM 652 N N . VAL A 1 90 ? -2.309 -1.202 -13.245 1.00 80.25 90 VAL A N 1
ATOM 653 C CA . VAL A 1 90 ? -2.684 -1.397 -14.648 1.00 80.25 90 VAL A CA 1
ATOM 654 C C . VAL A 1 90 ? -1.972 -0.393 -15.554 1.00 80.25 90 VAL A C 1
ATOM 656 O O . VAL A 1 90 ? -1.429 -0.785 -16.580 1.00 80.25 90 VAL A O 1
ATOM 659 N N . SER A 1 91 ? -1.906 0.881 -15.162 1.00 74.81 91 SER A N 1
ATOM 660 C CA . SER A 1 91 ? -1.230 1.922 -15.945 1.00 74.81 91 SER A CA 1
ATOM 661 C C . SER A 1 91 ? 0.267 1.655 -16.113 1.00 74.81 91 SER A C 1
ATOM 663 O O . SER A 1 91 ? 0.788 1.827 -17.209 1.00 74.81 91 SER A O 1
ATOM 665 N N . SER A 1 92 ? 0.943 1.157 -15.074 1.00 72.06 92 SER A N 1
ATOM 666 C CA . SER A 1 92 ? 2.368 0.811 -15.152 1.00 72.06 92 SER A CA 1
ATOM 667 C C . SER A 1 92 ? 2.615 -0.296 -16.177 1.00 72.06 92 SER A C 1
ATOM 669 O O . SER A 1 92 ? 3.516 -0.171 -16.999 1.00 72.06 92 SER A O 1
ATOM 671 N N . ASN A 1 93 ? 1.776 -1.336 -16.179 1.00 70.00 93 ASN A N 1
ATOM 672 C CA . ASN A 1 93 ? 1.875 -2.430 -17.147 1.00 70.00 93 ASN A CA 1
ATOM 673 C C . ASN A 1 93 ? 1.538 -1.962 -18.568 1.00 70.00 93 ASN A C 1
ATOM 675 O O . ASN A 1 93 ? 2.293 -2.233 -19.488 1.00 70.00 93 ASN A O 1
ATOM 679 N N . LEU A 1 94 ? 0.477 -1.167 -18.743 1.00 74.62 94 LEU A N 1
ATOM 680 C CA . LEU A 1 94 ? 0.110 -0.617 -20.052 1.00 74.62 94 LEU A CA 1
ATOM 681 C C . LEU A 1 94 ? 1.210 0.266 -20.651 1.00 74.62 94 LEU A C 1
ATOM 683 O O . LEU A 1 94 ? 1.426 0.232 -21.858 1.00 74.62 94 LEU A O 1
ATOM 687 N N . ILE A 1 95 ? 1.909 1.052 -19.827 1.00 73.56 95 ILE A N 1
ATOM 688 C CA . ILE A 1 95 ? 3.037 1.874 -20.282 1.00 73.56 95 ILE A CA 1
ATOM 689 C C . ILE A 1 95 ? 4.212 0.980 -20.703 1.00 73.56 95 ILE A C 1
ATOM 691 O O . ILE A 1 95 ? 4.827 1.238 -21.733 1.00 73.56 95 ILE A O 1
ATOM 695 N N . ILE A 1 96 ? 4.510 -0.083 -19.953 1.00 69.69 96 ILE A N 1
ATOM 696 C CA . ILE A 1 96 ? 5.574 -1.047 -20.287 1.00 69.69 96 ILE A CA 1
ATOM 697 C C . ILE A 1 96 ? 5.246 -1.783 -21.597 1.00 69.69 96 ILE A C 1
ATOM 699 O O . ILE A 1 96 ? 6.108 -1.893 -22.474 1.00 69.69 96 ILE A O 1
ATOM 703 N N . ASP A 1 97 ? 3.995 -2.209 -21.763 1.00 73.00 97 ASP A N 1
ATOM 704 C CA . ASP A 1 97 ? 3.514 -2.916 -22.949 1.00 73.00 97 ASP A CA 1
ATOM 705 C C . ASP A 1 97 ? 3.502 -1.995 -24.182 1.00 73.00 97 ASP A C 1
ATOM 707 O O . ASP A 1 97 ? 3.952 -2.395 -25.259 1.00 73.00 97 ASP A O 1
ATOM 711 N N . ALA A 1 98 ? 3.059 -0.740 -24.024 1.00 67.62 98 ALA A N 1
ATOM 712 C CA . ALA A 1 98 ? 3.041 0.271 -25.086 1.00 67.62 98 ALA A CA 1
ATOM 713 C C . ALA A 1 98 ? 4.447 0.740 -25.498 1.00 67.62 98 ALA A C 1
ATOM 715 O O . ALA A 1 98 ? 4.654 1.125 -26.648 1.00 67.62 98 ALA A O 1
ATOM 716 N N . LEU A 1 99 ? 5.423 0.680 -24.586 1.00 70.94 99 LEU A N 1
ATOM 717 C CA . LEU A 1 99 ? 6.838 0.945 -24.869 1.00 70.94 99 LEU A CA 1
ATOM 718 C C . LEU A 1 99 ? 7.576 -0.280 -25.444 1.00 70.94 99 LEU A C 1
ATOM 720 O O . LEU A 1 99 ? 8.777 -0.201 -25.698 1.00 70.94 99 LEU A O 1
ATOM 724 N N . GLY A 1 100 ? 6.888 -1.406 -25.673 1.00 64.19 100 GLY A N 1
ATOM 725 C CA . GLY A 1 100 ? 7.480 -2.611 -26.262 1.00 64.19 100 GLY A CA 1
ATOM 726 C C . GLY A 1 100 ? 8.441 -3.357 -25.329 1.00 64.19 100 GLY A C 1
ATOM 727 O O . GLY A 1 100 ? 9.219 -4.192 -25.784 1.00 64.19 100 GLY A O 1
ATOM 728 N N . MET A 1 101 ? 8.381 -3.098 -24.020 1.00 61.56 101 MET A N 1
ATOM 729 C CA . MET A 1 101 ? 9.237 -3.700 -22.990 1.00 61.56 101 MET A CA 1
ATOM 730 C C . MET A 1 101 ? 8.660 -5.025 -22.440 1.00 61.56 101 MET A C 1
ATOM 732 O O . MET A 1 101 ? 8.856 -5.367 -21.271 1.00 61.56 101 MET A O 1
ATOM 736 N N . ASN A 1 102 ? 7.958 -5.788 -23.289 1.00 57.69 102 ASN A N 1
ATOM 737 C CA . ASN A 1 102 ? 7.267 -7.048 -22.975 1.00 57.69 102 ASN A CA 1
ATOM 738 C C . ASN A 1 102 ? 8.249 -8.200 -22.681 1.00 57.69 102 ASN A C 1
ATOM 740 O O . ASN A 1 102 ? 8.418 -9.119 -23.481 1.00 57.69 102 ASN A O 1
ATOM 744 N N . GLY A 1 103 ? 8.921 -8.139 -21.533 1.00 54.88 103 GLY A N 1
ATOM 745 C CA . GLY A 1 103 ? 9.832 -9.184 -21.049 1.00 54.88 103 GLY A CA 1
ATOM 746 C C . GLY A 1 103 ? 11.137 -8.666 -20.458 1.00 54.88 103 GLY A C 1
ATOM 747 O O . GLY A 1 103 ? 11.899 -9.439 -19.884 1.00 54.88 103 GLY A O 1
ATOM 748 N N . VAL A 1 104 ? 11.399 -7.364 -20.545 1.00 51.19 104 VAL A N 1
ATOM 749 C CA . VAL A 1 104 ? 12.640 -6.788 -20.053 1.00 51.19 104 VAL A CA 1
ATOM 750 C C . VAL A 1 104 ? 12.411 -5.361 -19.570 1.00 51.19 104 VAL A C 1
ATOM 752 O O . VAL A 1 104 ? 12.107 -4.456 -20.334 1.00 51.19 104 VAL A O 1
ATOM 755 N N . VAL A 1 105 ? 12.672 -5.128 -18.289 1.00 54.81 105 VAL A N 1
ATOM 756 C CA . VAL A 1 105 ? 13.461 -3.949 -17.925 1.00 54.81 105 VAL A CA 1
ATOM 757 C C . VAL A 1 105 ? 14.906 -4.469 -17.991 1.00 54.81 105 VAL A C 1
ATOM 759 O O . VAL A 1 105 ? 15.373 -5.005 -16.984 1.00 54.81 105 VAL A O 1
ATOM 762 N N . PRO A 1 106 ? 15.596 -4.454 -19.155 1.00 51.59 106 PRO A N 1
ATOM 763 C CA . PRO A 1 106 ? 16.892 -5.114 -19.348 1.00 51.59 106 PRO A CA 1
ATOM 764 C C . PRO A 1 106 ? 18.037 -4.215 -18.891 1.00 51.59 106 PRO A C 1
ATOM 766 O O . PRO A 1 106 ? 19.138 -4.278 -19.421 1.00 51.59 106 PRO A O 1
ATOM 769 N N . LEU A 1 107 ? 17.783 -3.317 -17.945 1.00 50.78 107 LEU A N 1
ATOM 770 C CA . LEU A 1 107 ? 18.794 -2.371 -17.501 1.00 50.78 107 LEU A CA 1
ATOM 771 C C . LEU A 1 107 ? 19.454 -2.784 -16.179 1.00 50.78 107 LEU A C 1
ATOM 773 O O . LEU A 1 107 ? 20.176 -1.988 -15.583 1.00 50.78 107 LEU A O 1
ATOM 777 N N . CYS A 1 108 ? 19.225 -4.021 -15.734 1.00 52.81 108 CYS A N 1
ATOM 778 C CA . CYS A 1 108 ? 19.936 -4.615 -14.609 1.00 52.81 108 CYS A CA 1
ATOM 779 C C . CYS A 1 108 ? 20.404 -6.026 -15.001 1.00 52.81 108 CYS A C 1
ATOM 781 O O . CYS A 1 108 ? 19.532 -6.854 -15.279 1.00 52.81 108 CYS A O 1
ATOM 783 N N . PRO A 1 109 ? 21.716 -6.323 -15.033 1.00 47.09 109 PRO A N 1
ATOM 784 C CA . PRO A 1 109 ? 22.173 -7.650 -14.629 1.00 47.09 109 PRO A CA 1
ATOM 785 C C . PRO A 1 109 ? 21.735 -7.963 -13.188 1.00 47.09 109 PRO A C 1
ATOM 787 O O . PRO A 1 109 ? 21.498 -7.005 -12.409 1.00 47.09 109 PRO A O 1
#

Foldseek 3Di:
DDPVVVLVVVLVVLVCQLVVLVPDPDDVLVNVVSVVVSVLVNLVSVLVVLVVVLVVLCVVCVPVPVSNVVSVVSVVVSVVSVVVSVVVVVVVVVVCVVVVVVPDPPRHD

Organism: NCBI:txid1802200

Secondary structure (DSSP, 8-state):
--HHHHHHHHHHHHHHHHHHHTTS---HHHHHHHHHHHHHHHHHHHHHHHHHHHHHHHHHTTT-HHHHHHHHHHHHHHHHHHHHHHHHHHHHHHHHHHTT-TT--TT--

Sequence (109 aa):
MNKKTLFLTLFIADLILPIVASAKGESFCVAIKRLSSLSYQIGGSVVVIGWVIAGILWLVSGGSPEKTGIAKKAIWAAVIGTVLVVIAGVSSNLIIDALGMNGVVPLCP

InterPro domains:
  IPR043993 Type IV secretion system pilin [PF18895] (31-88)

Radius of gyration: 18.52 Å; chains: 1; bounding box: 52×19×50 Å

pLDDT: mean 71.21, std 9.11, range [47.09, 87.19]